Protein AF-A0A7J6NBI5-F1 (afdb_monomer)

pLDDT: mean 74.57, std 14.39, range [41.84, 89.75]

Structure (mmCIF, N/CA/C/O backbone):
data_AF-A0A7J6NBI5-F1
#
_entry.id   AF-A0A7J6NBI5-F1
#
loop_
_atom_site.group_PDB
_atom_site.id
_atom_site.type_symbol
_atom_site.label_atom_id
_atom_site.label_alt_id
_atom_site.label_comp_id
_atom_site.label_asym_id
_atom_site.label_entity_id
_atom_site.label_seq_id
_atom_site.pdbx_PDB_ins_code
_atom_site.Cartn_x
_atom_site.Cartn_y
_atom_site.Cartn_z
_atom_site.occupancy
_atom_site.B_iso_or_equiv
_atom_site.auth_seq_id
_atom_site.auth_comp_id
_atom_site.auth_asym_id
_atom_site.auth_atom_id
_atom_site.pdbx_PDB_model_num
ATOM 1 N N . MET A 1 1 ? 1.461 21.660 -12.757 1.00 53.22 1 MET A N 1
ATOM 2 C CA . MET A 1 1 ? 2.116 20.440 -12.233 1.00 53.22 1 MET A CA 1
ATOM 3 C C . MET A 1 1 ? 1.532 19.150 -12.819 1.00 53.22 1 MET A C 1
ATOM 5 O O . MET A 1 1 ? 2.312 18.306 -13.229 1.00 53.22 1 MET A O 1
ATOM 9 N N . HIS A 1 2 ? 0.203 18.969 -12.918 1.00 54.62 2 HIS A N 1
ATOM 10 C CA . HIS A 1 2 ? -0.368 17.780 -13.585 1.00 54.62 2 HIS A CA 1
ATOM 11 C C . HIS A 1 2 ? -0.175 17.759 -15.112 1.00 54.62 2 HIS A C 1
ATOM 13 O O . HIS A 1 2 ? 0.016 16.683 -15.674 1.00 54.62 2 HIS A O 1
ATOM 19 N N . ASP A 1 3 ? -0.177 18.923 -15.763 1.00 59.31 3 ASP A N 1
ATOM 20 C CA . ASP A 1 3 ? -0.038 19.011 -17.223 1.00 59.31 3 ASP A CA 1
ATOM 21 C C . ASP A 1 3 ? 1.398 18.726 -17.699 1.00 59.31 3 ASP A C 1
ATOM 23 O O . ASP A 1 3 ? 1.584 17.939 -18.619 1.00 59.31 3 ASP A O 1
ATOM 27 N N . GLU A 1 4 ? 2.423 19.211 -16.988 1.00 64.62 4 GLU A N 1
ATOM 28 C CA . GLU A 1 4 ? 3.836 18.937 -17.319 1.00 64.62 4 GLU A CA 1
ATOM 29 C C . GLU A 1 4 ? 4.213 17.453 -17.228 1.00 64.62 4 GLU A C 1
ATOM 31 O O . GLU A 1 4 ? 5.007 16.964 -18.027 1.00 64.62 4 GLU A O 1
ATOM 36 N N . ALA A 1 5 ? 3.664 16.711 -16.260 1.00 65.12 5 ALA A N 1
ATOM 37 C CA . ALA A 1 5 ? 3.930 15.278 -16.142 1.00 65.12 5 ALA A CA 1
ATOM 38 C C . ALA A 1 5 ? 3.315 14.500 -17.318 1.00 65.12 5 ALA A C 1
ATOM 40 O O . ALA A 1 5 ? 3.961 13.616 -17.881 1.00 65.12 5 ALA A O 1
ATOM 41 N N . ARG A 1 6 ? 2.096 14.875 -17.731 1.00 58.56 6 ARG A N 1
ATOM 42 C CA . ARG A 1 6 ? 1.406 14.263 -18.873 1.00 58.56 6 ARG A CA 1
ATOM 43 C C . ARG A 1 6 ? 2.116 14.568 -20.192 1.00 58.56 6 ARG A C 1
ATOM 45 O O . ARG A 1 6 ? 2.285 13.660 -20.999 1.00 58.56 6 ARG A O 1
ATOM 52 N N . ASP A 1 7 ? 2.580 15.801 -20.378 1.00 75.50 7 ASP A N 1
ATOM 53 C CA . ASP A 1 7 ? 3.293 16.227 -21.591 1.00 75.50 7 ASP A CA 1
ATOM 54 C C . ASP A 1 7 ? 4.675 15.560 -21.723 1.00 75.50 7 ASP A C 1
ATOM 56 O O . ASP A 1 7 ? 5.193 15.400 -22.827 1.00 75.50 7 ASP A O 1
ATOM 60 N N . ARG A 1 8 ? 5.245 15.083 -20.608 1.00 77.25 8 ARG A N 1
ATOM 61 C CA . ARG A 1 8 ? 6.463 14.253 -20.575 1.00 77.25 8 ARG A CA 1
ATOM 62 C C . ARG A 1 8 ? 6.189 12.749 -20.711 1.00 77.25 8 ARG A C 1
ATOM 64 O O . ARG A 1 8 ? 7.118 11.958 -20.575 1.00 77.25 8 ARG A O 1
ATOM 71 N N . GLY A 1 9 ? 4.937 12.345 -20.943 1.00 64.62 9 GLY A N 1
ATOM 72 C CA . GLY A 1 9 ? 4.535 10.937 -21.038 1.00 64.62 9 GLY A CA 1
ATOM 73 C C . GLY A 1 9 ? 4.591 10.176 -19.709 1.00 64.62 9 GLY A C 1
ATOM 74 O O . GLY A 1 9 ? 4.518 8.949 -19.705 1.00 64.62 9 GLY A O 1
ATOM 75 N N . LEU A 1 10 ? 4.722 10.876 -18.577 1.00 68.75 10 LEU A N 1
ATOM 76 C CA . LEU A 1 10 ? 4.78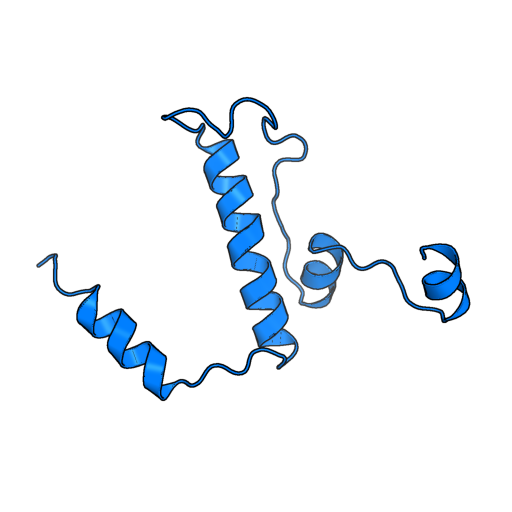8 10.251 -17.260 1.00 68.75 10 LEU A CA 1
ATOM 77 C C . LEU A 1 10 ? 3.377 9.874 -16.808 1.00 68.75 10 LEU A C 1
ATOM 79 O O . LEU A 1 10 ? 2.479 10.714 -16.701 1.00 68.75 10 LEU A O 1
ATOM 83 N N . GLN A 1 11 ? 3.177 8.588 -16.538 1.00 60.03 11 GLN A N 1
ATOM 84 C CA . GLN A 1 11 ? 1.888 8.066 -16.113 1.00 60.03 11 GLN A CA 1
ATOM 85 C C . GLN A 1 11 ? 1.671 8.334 -14.619 1.00 60.03 11 GLN A C 1
ATOM 87 O O . GLN A 1 11 ? 2.580 8.216 -13.797 1.00 60.03 11 GLN A O 1
ATOM 92 N N . ARG A 1 12 ? 0.441 8.695 -14.242 1.00 63.06 12 ARG A N 1
ATOM 93 C CA . ARG A 1 12 ? 0.076 8.887 -12.835 1.00 63.06 12 ARG A CA 1
ATOM 94 C C . ARG A 1 12 ? 0.030 7.527 -12.135 1.00 63.06 12 ARG A C 1
ATOM 96 O O . ARG A 1 12 ? -0.997 6.854 -12.168 1.00 63.06 12 ARG A O 1
ATOM 103 N N . TYR A 1 13 ? 1.115 7.156 -11.467 1.00 72.44 13 TYR A N 1
ATOM 104 C CA . TYR A 1 13 ? 1.173 5.940 -10.663 1.00 72.44 13 TYR A CA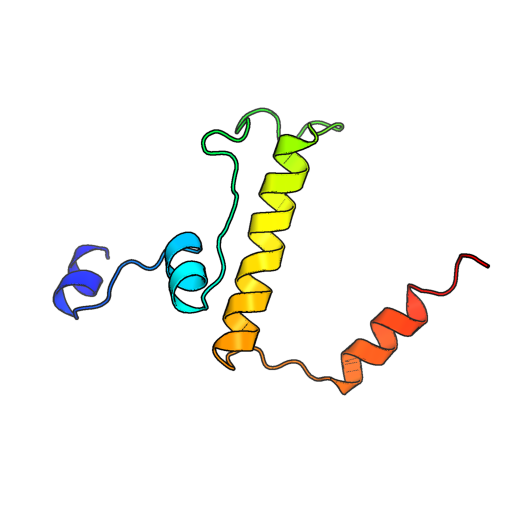 1
ATOM 105 C C . TYR A 1 13 ? 0.614 6.178 -9.260 1.00 72.44 13 TYR A C 1
ATOM 107 O O . TYR A 1 13 ? 1.175 6.912 -8.451 1.00 72.44 13 TYR A O 1
ATOM 115 N N . GLY A 1 14 ? -0.525 5.554 -8.966 1.00 85.75 14 GLY A N 1
ATOM 116 C CA . GLY A 1 14 ? -0.973 5.352 -7.589 1.00 85.75 14 GLY A CA 1
ATOM 117 C C . GLY A 1 14 ? -0.427 4.034 -7.048 1.00 85.75 14 GLY A C 1
ATOM 118 O O . GLY A 1 14 ? -0.158 3.121 -7.822 1.00 85.75 14 GLY A O 1
ATOM 119 N N . LEU A 1 15 ? -0.348 3.894 -5.723 1.00 85.94 15 LEU A N 1
ATOM 120 C CA . LEU A 1 15 ? 0.140 2.673 -5.063 1.00 85.94 15 LEU A CA 1
ATOM 121 C C . LEU A 1 15 ? -0.553 1.391 -5.568 1.00 85.94 15 LEU A C 1
ATOM 123 O O . LEU A 1 15 ? 0.083 0.357 -5.702 1.00 85.94 15 LEU A O 1
ATOM 127 N N . LYS A 1 16 ? -1.847 1.466 -5.910 1.00 85.62 16 LYS A N 1
ATOM 128 C CA . LYS A 1 16 ? -2.574 0.341 -6.521 1.00 85.62 16 LYS A CA 1
ATOM 129 C C . LYS A 1 16 ? -1.957 -0.102 -7.852 1.00 85.62 16 LYS A C 1
ATOM 131 O O . LYS A 1 16 ? -1.751 -1.292 -8.027 1.00 85.62 16 LYS A O 1
ATOM 136 N N . GLY A 1 17 ? -1.657 0.845 -8.742 1.00 86.12 17 GLY A N 1
ATOM 137 C CA . GLY A 1 17 ? -1.056 0.551 -10.045 1.00 86.12 17 GLY A CA 1
ATOM 138 C C . GLY A 1 17 ? 0.373 0.029 -9.908 1.00 86.12 17 GLY A C 1
ATOM 139 O O . GLY A 1 17 ? 0.715 -0.959 -10.535 1.00 86.12 17 GLY A O 1
ATOM 140 N N . MET A 1 18 ? 1.171 0.610 -9.002 1.00 89.00 18 MET A N 1
ATOM 141 C CA . MET A 1 18 ? 2.534 0.115 -8.746 1.00 89.00 18 MET A CA 1
ATOM 142 C C . MET A 1 18 ? 2.531 -1.345 -8.273 1.00 89.00 18 MET A C 1
ATOM 144 O O . MET A 1 18 ? 3.356 -2.147 -8.694 1.00 89.00 18 MET A O 1
ATOM 148 N N . CYS A 1 19 ? 1.589 -1.711 -7.402 1.00 88.56 19 CYS A N 1
ATOM 149 C CA . CYS A 1 19 ? 1.478 -3.089 -6.939 1.00 88.56 19 CYS A CA 1
ATOM 150 C C . CYS A 1 19 ? 0.957 -4.045 -8.010 1.00 88.56 19 CYS A C 1
ATOM 152 O O . CYS A 1 19 ? 1.423 -5.179 -8.045 1.00 88.56 19 CYS A O 1
ATOM 154 N N . GLU A 1 20 ? 0.038 -3.608 -8.875 1.00 87.62 20 GLU A N 1
ATOM 155 C CA . GLU A 1 20 ? -0.430 -4.416 -10.010 1.00 87.62 20 GLU A CA 1
ATOM 156 C C . GLU A 1 20 ? 0.729 -4.761 -10.959 1.00 87.62 20 GLU A C 1
ATOM 158 O O . GLU A 1 20 ? 0.855 -5.921 -11.349 1.00 87.62 20 GLU A O 1
ATOM 163 N N . ASP A 1 21 ? 1.633 -3.813 -11.221 1.00 87.88 21 ASP A N 1
ATOM 164 C CA . ASP A 1 21 ? 2.852 -4.042 -12.012 1.00 87.88 21 ASP A CA 1
ATOM 165 C C . ASP A 1 21 ? 3.818 -5.036 -11.358 1.00 87.88 21 ASP A C 1
ATOM 167 O O . ASP A 1 21 ? 4.489 -5.804 -12.043 1.00 87.88 21 ASP A O 1
ATOM 171 N N . CYS A 1 22 ? 3.860 -5.062 -10.026 1.00 87.19 22 CYS A N 1
ATOM 172 C CA . CYS A 1 22 ? 4.637 -6.039 -9.261 1.00 87.19 22 CYS A CA 1
ATOM 173 C C . CYS A 1 22 ? 3.919 -7.401 -9.121 1.00 87.19 22 CYS A C 1
ATOM 175 O O . CYS A 1 22 ? 4.400 -8.280 -8.409 1.00 87.19 22 CYS A O 1
ATOM 177 N N . GLY A 1 23 ? 2.741 -7.583 -9.734 1.00 87.88 23 GLY A N 1
ATOM 178 C CA . GLY A 1 23 ? 1.938 -8.807 -9.625 1.00 87.88 23 GLY A CA 1
ATOM 179 C C . GLY A 1 23 ? 1.175 -8.966 -8.302 1.00 87.88 23 GLY A C 1
ATOM 180 O O . GLY A 1 23 ? 0.631 -10.038 -8.026 1.00 87.88 23 GLY A O 1
ATOM 181 N N . TYR A 1 24 ? 1.096 -7.919 -7.477 1.00 84.25 24 TYR A N 1
ATOM 182 C CA . TYR A 1 24 ? 0.398 -7.942 -6.193 1.00 84.25 24 TYR A CA 1
ATOM 183 C C . TYR A 1 24 ? -1.041 -7.428 -6.303 1.00 84.25 24 TYR A C 1
ATOM 185 O O . TYR A 1 24 ? -1.308 -6.295 -6.707 1.00 84.25 24 TYR A O 1
ATOM 193 N N . ALA A 1 25 ? -1.994 -8.225 -5.815 1.00 82.88 25 ALA A N 1
ATOM 194 C CA . ALA A 1 25 ? -3.377 -7.793 -5.652 1.00 82.88 25 ALA A CA 1
ATOM 195 C C . ALA A 1 25 ? -3.572 -7.070 -4.306 1.00 82.88 25 ALA A C 1
ATOM 197 O O . ALA A 1 25 ? -3.712 -7.699 -3.254 1.00 82.88 25 ALA A O 1
ATOM 198 N N . ILE A 1 26 ? -3.635 -5.735 -4.326 1.00 79.38 26 ILE A N 1
ATOM 199 C CA . ILE A 1 26 ? -4.001 -4.960 -3.133 1.00 79.38 26 ILE A CA 1
ATOM 200 C C . ILE A 1 26 ? -5.504 -5.089 -2.869 1.00 79.38 26 ILE A C 1
ATOM 202 O O . ILE A 1 26 ? -6.331 -4.524 -3.590 1.00 79.38 26 ILE A O 1
ATOM 206 N N . TYR A 1 27 ? -5.860 -5.701 -1.739 1.00 73.75 27 TYR A N 1
ATOM 207 C CA . TYR A 1 27 ? -7.197 -5.562 -1.170 1.00 73.75 27 TYR A CA 1
ATOM 208 C C . TYR A 1 27 ? -7.247 -4.402 -0.168 1.00 73.75 27 TYR A C 1
ATOM 210 O O . TYR A 1 27 ? -7.014 -4.571 1.030 1.00 73.75 27 TYR A O 1
ATOM 218 N N . LYS A 1 28 ? -7.589 -3.208 -0.657 1.00 71.62 28 LYS A N 1
ATOM 219 C CA . LYS A 1 28 ? -7.982 -2.079 0.197 1.00 71.62 28 LYS A CA 1
ATOM 220 C C . LYS A 1 28 ? -9.507 -1.999 0.252 1.00 71.62 28 LYS A C 1
ATOM 222 O O . LYS A 1 28 ? -10.150 -2.092 -0.797 1.00 71.62 28 LYS A O 1
ATOM 227 N N . PRO A 1 29 ? -10.113 -1.809 1.440 1.00 68.56 29 PRO A N 1
ATOM 228 C CA . PRO A 1 29 ? -11.525 -1.455 1.520 1.00 68.56 29 PRO A CA 1
ATOM 229 C C . PRO A 1 29 ? -11.783 -0.253 0.601 1.00 68.56 29 PRO A C 1
ATOM 231 O O . PRO A 1 29 ? -11.071 0.736 0.710 1.00 68.56 29 PRO A O 1
ATOM 234 N N . LYS A 1 30 ? -12.768 -0.322 -0.307 1.00 65.12 30 LYS A N 1
ATOM 235 C CA . LYS A 1 30 ? -13.061 0.793 -1.237 1.00 65.12 30 LYS A CA 1
ATOM 236 C C . LYS A 1 30 ? -13.484 2.075 -0.508 1.00 65.12 30 LYS A C 1
ATOM 238 O O . LYS A 1 30 ? -13.214 3.162 -0.989 1.00 65.12 30 LYS A O 1
ATOM 243 N N . ASN A 1 31 ? -14.103 1.917 0.661 1.00 65.00 31 ASN A N 1
ATOM 244 C CA . ASN A 1 31 ? -14.498 2.990 1.565 1.00 65.00 31 ASN A CA 1
ATOM 245 C C . ASN A 1 31 ? -13.989 2.647 2.971 1.00 65.00 31 ASN A C 1
ATOM 247 O O . ASN A 1 31 ? -14.769 2.156 3.797 1.00 65.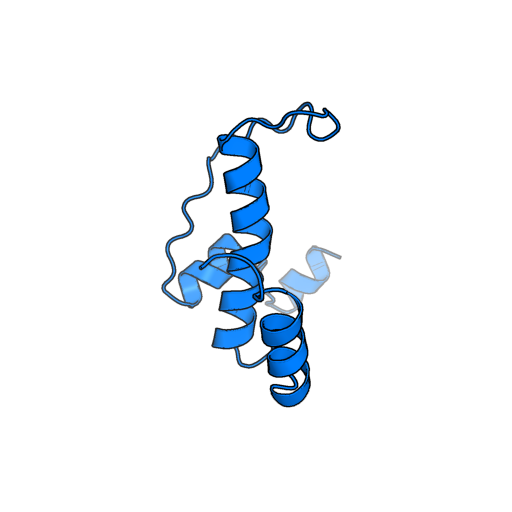00 31 ASN A O 1
ATOM 251 N N . PRO A 1 32 ? -12.690 2.818 3.276 1.00 65.50 32 PRO A N 1
ATOM 252 C CA . PRO A 1 32 ? -12.300 2.834 4.674 1.00 65.50 32 PRO A CA 1
ATOM 253 C C . PRO A 1 32 ? -13.080 3.983 5.324 1.00 65.50 32 PRO A C 1
ATOM 255 O O . PRO A 1 32 ? -13.346 5.013 4.707 1.00 65.50 32 PRO A O 1
ATOM 258 N N . ASN A 1 33 ? -13.523 3.798 6.559 1.00 67.94 33 ASN A N 1
ATOM 259 C CA . ASN A 1 33 ? -14.132 4.895 7.293 1.00 67.94 33 ASN A CA 1
ATOM 260 C C . ASN A 1 33 ? -13.076 6.003 7.449 1.00 67.94 33 ASN A C 1
ATOM 262 O O . ASN A 1 33 ? -12.196 5.881 8.300 1.00 67.94 33 ASN A O 1
ATOM 266 N N . PHE A 1 34 ? -13.133 7.036 6.602 1.00 75.00 34 PHE A N 1
ATOM 267 C CA . PHE A 1 34 ? -12.151 8.124 6.573 1.00 75.00 34 PHE A CA 1
ATOM 268 C C . PHE A 1 34 ? -12.337 9.134 7.712 1.00 75.00 34 PHE A C 1
ATOM 270 O O . PHE A 1 34 ? -11.582 10.093 7.834 1.00 75.00 34 PHE A O 1
ATOM 277 N N . PHE A 1 35 ? -13.327 8.912 8.570 1.00 78.75 35 PHE A N 1
ATOM 278 C CA . PHE A 1 35 ? -13.611 9.757 9.714 1.00 78.75 35 PHE A CA 1
ATOM 279 C C . PHE A 1 35 ? -12.988 9.178 10.984 1.00 78.75 35 PHE A C 1
ATOM 281 O O . PHE A 1 35 ? -12.854 7.963 11.140 1.00 78.75 35 PHE A O 1
ATOM 288 N N . TYR A 1 36 ? -12.689 10.061 11.938 1.00 84.88 36 TYR A N 1
ATOM 289 C CA . TYR A 1 36 ? -12.318 9.691 13.307 1.00 84.88 36 TYR A CA 1
ATOM 290 C C . TYR A 1 36 ? -10.994 8.924 13.470 1.00 84.88 36 TYR A C 1
ATOM 292 O O . TYR A 1 36 ? -10.863 8.122 14.391 1.00 84.88 36 TYR A O 1
ATOM 300 N N . TRP A 1 37 ? -10.000 9.190 12.621 1.00 89.06 37 TRP A N 1
ATOM 301 C CA . TRP A 1 37 ? -8.649 8.624 12.756 1.00 89.06 37 TRP A CA 1
ATOM 302 C C . TRP A 1 37 ? -7.877 9.119 13.985 1.00 89.06 37 TRP A C 1
ATOM 304 O O . TRP A 1 37 ? -6.946 8.458 14.420 1.00 89.06 37 TRP A O 1
ATOM 314 N N . SER A 1 38 ? -8.282 10.249 14.570 1.00 88.38 38 SER A N 1
ATOM 315 C CA . SER A 1 38 ? -7.684 10.822 15.782 1.00 88.38 38 SER A CA 1
ATOM 316 C C . SER A 1 38 ? -8.284 10.290 17.090 1.00 88.38 38 SER A C 1
ATOM 318 O O . SER A 1 38 ? -8.002 10.828 18.158 1.00 88.38 38 SER A O 1
ATOM 320 N N . ARG A 1 39 ? -9.155 9.272 17.041 1.00 82.12 39 ARG A N 1
ATOM 321 C CA . ARG A 1 39 ? -9.727 8.668 18.254 1.00 82.12 39 ARG A CA 1
ATOM 322 C C . ARG A 1 39 ? -8.770 7.643 18.860 1.00 82.12 39 ARG A C 1
ATOM 324 O O . ARG A 1 39 ? -8.079 6.939 18.136 1.00 82.12 39 ARG A O 1
ATOM 331 N N . ASN A 1 40 ? -8.865 7.458 20.178 1.00 85.44 40 ASN A N 1
ATOM 332 C CA . ASN A 1 40 ? -8.097 6.450 20.927 1.00 85.44 40 ASN A CA 1
ATOM 333 C C . ASN A 1 40 ? -8.353 5.001 20.469 1.00 85.44 40 ASN A C 1
ATOM 335 O O . ASN A 1 40 ? -7.571 4.112 20.783 1.00 85.44 40 ASN A O 1
ATOM 339 N N . PHE A 1 41 ? -9.446 4.752 19.741 1.00 88.00 41 PHE A N 1
ATOM 340 C CA . PHE A 1 41 ? -9.808 3.428 19.244 1.00 88.00 41 PHE A CA 1
ATOM 341 C C . PHE A 1 41 ? -10.146 3.488 17.757 1.00 88.00 41 PHE A C 1
ATOM 343 O O . PHE A 1 41 ? -11.018 4.252 17.334 1.00 88.00 41 PHE A O 1
ATOM 350 N N . LEU A 1 42 ? -9.486 2.632 16.978 1.00 88.44 42 LEU A N 1
ATOM 351 C CA . LEU A 1 42 ? -9.699 2.486 15.542 1.00 88.44 42 LEU A CA 1
ATOM 352 C C . LEU A 1 42 ? -10.485 1.213 15.239 1.00 88.44 42 LEU A C 1
ATOM 354 O O . LEU A 1 42 ? -10.313 0.173 15.878 1.00 88.44 42 LEU A O 1
ATOM 358 N N . LYS A 1 43 ? -11.328 1.261 14.205 1.00 87.38 43 LYS A N 1
ATOM 359 C CA . LYS A 1 43 ? -11.965 0.046 13.683 1.00 87.38 43 LYS A CA 1
ATOM 360 C C . LYS A 1 43 ? -10.914 -0.844 13.019 1.00 87.38 43 LYS A C 1
ATOM 362 O O . LYS A 1 43 ? -9.994 -0.356 12.366 1.00 87.38 43 LYS A O 1
ATOM 367 N N . LYS A 1 44 ? -11.133 -2.162 13.037 1.00 86.50 44 LYS A N 1
ATOM 368 C CA . LYS A 1 44 ? -10.276 -3.138 12.332 1.00 86.50 44 LYS A CA 1
ATOM 369 C C . LYS A 1 44 ? -10.069 -2.798 10.848 1.00 86.50 44 LYS A C 1
ATOM 371 O O . LYS A 1 44 ? -8.998 -3.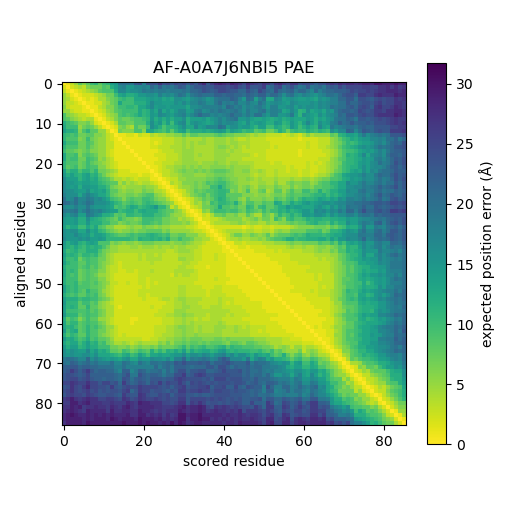039 10.306 1.00 86.50 44 LYS A O 1
ATOM 376 N N . SER A 1 45 ? -11.071 -2.218 10.185 1.00 85.81 45 SER A N 1
ATOM 377 C CA . SER A 1 45 ? -10.968 -1.762 8.792 1.00 85.81 45 SER A CA 1
ATOM 378 C C . SER A 1 45 ? -10.030 -0.565 8.607 1.00 85.81 45 SER A C 1
ATOM 380 O O . SER A 1 45 ? -9.356 -0.497 7.587 1.00 85.81 45 SER A O 1
ATOM 382 N N . GLN A 1 46 ? -9.979 0.357 9.574 1.00 87.50 46 GLN A N 1
ATOM 383 C CA . GLN A 1 46 ? -9.060 1.501 9.569 1.00 87.50 46 GLN A CA 1
ATOM 384 C C . GLN A 1 46 ? -7.623 1.022 9.788 1.00 87.50 46 GLN A C 1
ATOM 386 O O . GLN A 1 46 ? -6.742 1.366 9.012 1.00 87.50 46 GLN A O 1
ATOM 391 N N . ILE A 1 47 ? -7.412 0.125 10.755 1.00 87.81 47 ILE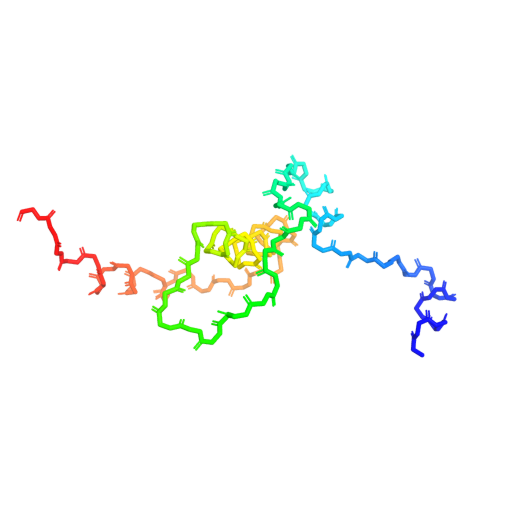 A N 1
ATOM 392 C CA . ILE A 1 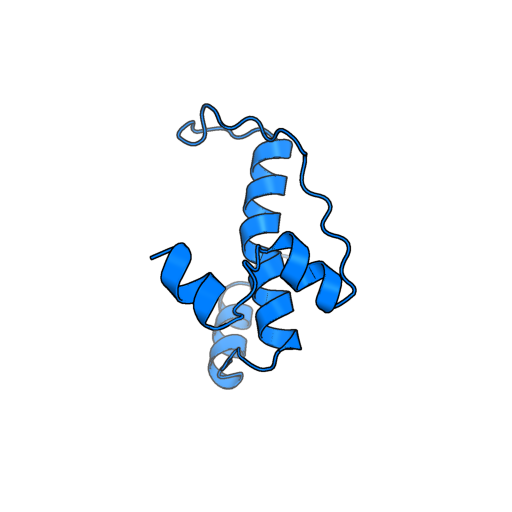47 ? -6.097 -0.487 11.003 1.00 87.81 47 ILE A CA 1
ATOM 393 C C . ILE A 1 47 ? -5.599 -1.226 9.755 1.00 87.81 47 ILE A C 1
ATOM 395 O O . ILE A 1 47 ? -4.482 -0.996 9.310 1.00 87.81 47 ILE A O 1
ATOM 399 N N . ARG A 1 48 ? -6.442 -2.069 9.139 1.00 86.56 48 ARG A N 1
ATOM 400 C CA . ARG A 1 48 ? -6.092 -2.782 7.897 1.00 86.56 48 ARG A CA 1
ATOM 401 C C . ARG A 1 48 ? -5.754 -1.833 6.752 1.00 86.56 48 ARG A C 1
ATOM 403 O O . ARG A 1 48 ? -4.832 -2.113 5.998 1.00 86.56 48 ARG A O 1
ATOM 410 N N . TYR A 1 49 ? -6.506 -0.744 6.615 1.00 87.88 49 TYR A N 1
ATOM 411 C CA . TYR A 1 49 ? -6.246 0.256 5.588 1.00 87.88 49 TYR A CA 1
ATOM 412 C C . TYR A 1 49 ? -4.884 0.933 5.806 1.00 87.88 49 TYR A C 1
ATOM 414 O O . TYR A 1 49 ? -4.067 0.937 4.892 1.00 87.88 49 TYR A O 1
ATOM 422 N N . ALA A 1 50 ? -4.607 1.416 7.022 1.00 88.75 50 ALA A N 1
ATOM 423 C CA . ALA A 1 50 ? -3.338 2.064 7.355 1.00 88.75 50 ALA A CA 1
ATOM 424 C C . ALA A 1 50 ? -2.139 1.112 7.218 1.00 88.75 50 ALA A C 1
ATOM 426 O O . ALA A 1 50 ? -1.129 1.476 6.626 1.00 88.75 50 ALA A O 1
ATOM 427 N N . ALA A 1 51 ? -2.272 -0.131 7.691 1.00 88.88 51 ALA A N 1
ATOM 428 C CA . ALA A 1 51 ? -1.232 -1.146 7.542 1.00 88.88 51 ALA A CA 1
ATOM 429 C C . ALA A 1 51 ? -0.944 -1.458 6.065 1.00 88.88 51 ALA A C 1
ATOM 431 O O . ALA A 1 51 ? 0.213 -1.578 5.679 1.00 88.88 51 ALA A O 1
ATOM 432 N N . ALA A 1 52 ? -1.977 -1.540 5.218 1.00 87.81 52 ALA A N 1
ATOM 433 C CA . ALA A 1 52 ? -1.795 -1.736 3.781 1.00 87.81 52 ALA A CA 1
ATOM 434 C C . ALA A 1 52 ? -1.119 -0.526 3.109 1.00 87.81 52 ALA A C 1
ATOM 436 O O . ALA A 1 52 ? -0.289 -0.712 2.221 1.00 87.81 52 ALA A O 1
ATOM 437 N N . ASP A 1 53 ? -1.451 0.702 3.517 1.00 88.88 53 ASP A N 1
ATOM 438 C CA . ASP A 1 53 ? -0.789 1.917 3.018 1.00 88.88 53 ASP A CA 1
ATOM 439 C C . ASP A 1 53 ? 0.696 1.991 3.415 1.00 88.88 53 AS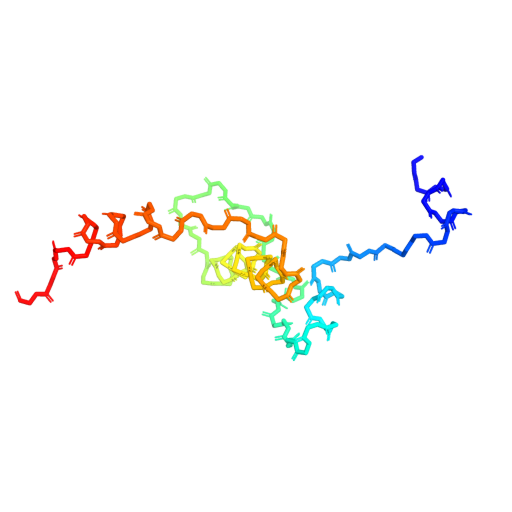P A C 1
ATOM 441 O O . ASP A 1 53 ? 1.460 2.612 2.687 1.00 88.88 53 ASP A O 1
ATOM 445 N N . ALA A 1 54 ? 1.117 1.325 4.497 1.00 89.75 54 ALA A N 1
ATOM 446 C CA . ALA A 1 54 ? 2.520 1.254 4.917 1.00 89.75 54 ALA A CA 1
ATOM 447 C C . ALA A 1 54 ? 3.286 0.057 4.318 1.00 89.75 54 ALA A C 1
ATOM 449 O O . ALA A 1 54 ? 4.431 0.198 3.901 1.00 89.75 54 ALA A O 1
ATOM 450 N N . TRP A 1 55 ? 2.658 -1.120 4.249 1.00 88.44 55 TRP A N 1
ATOM 451 C CA . TRP A 1 55 ? 3.321 -2.363 3.838 1.00 88.44 55 TRP A CA 1
ATOM 452 C C . TRP A 1 55 ? 3.578 -2.448 2.329 1.00 88.44 55 TRP A C 1
ATOM 454 O O . TRP A 1 55 ? 4.656 -2.839 1.892 1.00 88.44 55 TRP A O 1
ATOM 464 N N . PHE A 1 56 ? 2.594 -2.082 1.505 1.00 89.31 56 PHE A N 1
ATOM 465 C CA . PHE A 1 56 ? 2.714 -2.246 0.055 1.00 89.31 56 PHE A CA 1
ATOM 466 C C . PHE A 1 56 ? 3.779 -1.352 -0.605 1.00 89.31 56 PHE A C 1
ATOM 468 O O . PHE A 1 56 ? 4.453 -1.855 -1.502 1.00 89.31 56 PHE A O 1
ATOM 475 N N . PRO A 1 57 ? 3.995 -0.085 -0.193 1.00 89.62 57 PRO A N 1
ATOM 476 C CA . PRO A 1 57 ? 5.116 0.705 -0.701 1.00 89.62 57 PRO A CA 1
ATOM 477 C C . PRO A 1 57 ? 6.471 0.054 -0.444 1.00 89.62 57 PRO A C 1
ATOM 479 O O . PRO A 1 57 ? 7.316 0.083 -1.327 1.00 89.62 57 PRO A O 1
ATOM 482 N N . LEU A 1 58 ? 6.658 -0.566 0.725 1.00 87.94 58 LEU A N 1
ATOM 483 C CA . LEU A 1 58 ? 7.898 -1.265 1.056 1.00 87.94 58 LEU A CA 1
ATOM 484 C C . LEU A 1 58 ? 8.139 -2.446 0.104 1.00 87.94 58 LEU A C 1
ATOM 486 O O . LEU A 1 58 ? 9.239 -2.605 -0.414 1.00 87.94 58 LEU A O 1
ATOM 490 N N . LEU A 1 59 ? 7.093 -3.231 -0.183 1.00 85.88 59 LEU A N 1
ATOM 491 C CA . LEU A 1 59 ? 7.175 -4.328 -1.153 1.00 85.88 59 LEU A CA 1
ATOM 492 C C . LEU A 1 59 ? 7.500 -3.842 -2.568 1.00 85.88 59 LEU A C 1
ATOM 494 O O . LEU A 1 59 ? 8.325 -4.450 -3.242 1.00 85.88 59 LEU A O 1
ATOM 498 N N . VAL A 1 60 ? 6.847 -2.767 -3.022 1.00 89.75 60 VAL A N 1
ATOM 499 C CA . VAL A 1 60 ? 7.118 -2.161 -4.337 1.00 89.75 60 VAL A CA 1
ATOM 500 C C . VAL A 1 60 ? 8.556 -1.661 -4.397 1.00 89.75 60 VAL A C 1
ATOM 502 O O . VAL A 1 60 ? 9.248 -1.920 -5.374 1.00 89.75 60 VAL A O 1
ATOM 505 N N . ALA A 1 61 ? 9.016 -0.986 -3.344 1.00 88.31 61 ALA A N 1
ATOM 506 C CA . ALA A 1 61 ? 10.364 -0.450 -3.280 1.00 88.31 61 ALA A CA 1
ATOM 507 C C . ALA A 1 61 ? 11.430 -1.554 -3.330 1.00 88.31 61 ALA A C 1
ATOM 509 O O . ALA A 1 61 ? 12.402 -1.424 -4.068 1.00 88.31 61 ALA A O 1
ATOM 510 N N . GLY A 1 62 ? 11.215 -2.665 -2.618 1.00 85.69 62 GLY A N 1
ATOM 511 C CA . GLY A 1 62 ? 12.086 -3.838 -2.713 1.00 85.69 62 GLY A CA 1
ATOM 512 C C . GLY A 1 62 ? 12.033 -4.517 -4.086 1.00 85.69 62 GLY A C 1
ATOM 513 O O . GLY A 1 62 ? 13.065 -4.915 -4.610 1.00 85.69 62 GLY A O 1
ATOM 514 N N . TYR A 1 63 ? 10.854 -4.619 -4.711 1.00 86.75 63 TYR A N 1
ATOM 515 C CA . TYR A 1 63 ? 10.716 -5.222 -6.045 1.00 86.75 63 TYR A CA 1
ATOM 516 C C . TYR A 1 63 ? 11.383 -4.386 -7.149 1.00 86.75 63 TYR A C 1
ATOM 518 O O . TYR A 1 63 ? 11.912 -4.936 -8.110 1.00 86.75 63 TYR A O 1
ATOM 526 N N . TRP A 1 64 ? 11.354 -3.060 -7.018 1.00 87.69 64 TRP A N 1
ATOM 527 C CA . TRP A 1 64 ? 12.003 -2.131 -7.947 1.00 87.69 64 TRP A CA 1
ATOM 528 C C . TRP A 1 64 ? 13.468 -1.851 -7.624 1.00 87.69 64 TRP A C 1
ATOM 530 O O . TRP A 1 64 ? 14.073 -1.051 -8.332 1.00 87.69 64 TRP A O 1
ATOM 540 N N . ASP A 1 65 ? 14.022 -2.491 -6.592 1.00 85.50 65 ASP A N 1
ATOM 541 C CA . ASP A 1 65 ? 15.410 -2.293 -6.164 1.00 85.50 65 ASP A CA 1
ATOM 542 C C . ASP A 1 65 ? 15.728 -0.812 -5.868 1.00 85.50 65 ASP A C 1
ATOM 544 O O . ASP A 1 65 ? 16.795 -0.294 -6.178 1.00 85.50 65 ASP A O 1
ATOM 548 N N . VAL A 1 66 ? 14.748 -0.090 -5.308 1.00 84.56 66 VAL A N 1
ATOM 549 C CA . VAL A 1 66 ? 14.877 1.328 -4.905 1.00 84.56 66 VAL A CA 1
ATOM 550 C C . VAL A 1 66 ? 14.981 1.491 -3.389 1.00 84.56 66 VAL A C 1
ATOM 552 O O . VAL A 1 66 ? 14.861 2.598 -2.862 1.00 84.56 66 VAL A O 1
ATOM 555 N N . LEU A 1 67 ? 15.122 0.376 -2.678 1.00 79.81 67 LEU A N 1
ATOM 556 C CA . LEU A 1 67 ? 15.216 0.325 -1.233 1.00 79.81 67 LEU A CA 1
ATOM 557 C C . LEU A 1 67 ? 16.671 0.031 -0.854 1.00 79.81 67 LEU A C 1
ATOM 559 O O . LEU A 1 67 ? 17.084 -1.124 -0.838 1.00 79.81 67 LEU A O 1
ATOM 563 N N . ASP A 1 68 ? 17.427 1.072 -0.518 1.00 73.38 68 ASP A N 1
ATOM 564 C CA . ASP A 1 68 ? 18.750 0.924 0.091 1.00 73.38 68 ASP A CA 1
ATOM 565 C C . ASP A 1 68 ? 18.564 0.514 1.560 1.00 73.38 68 ASP A C 1
ATOM 567 O O . ASP A 1 68 ? 18.529 1.352 2.463 1.00 73.38 68 ASP A O 1
ATOM 571 N N . LEU A 1 69 ? 18.339 -0.779 1.803 1.00 63.22 69 LEU A N 1
ATOM 572 C CA . LEU A 1 69 ? 18.384 -1.327 3.156 1.00 63.22 69 LEU A CA 1
ATOM 573 C C . LEU A 1 69 ? 19.827 -1.667 3.488 1.00 63.22 69 LEU A C 1
ATOM 575 O O . LEU A 1 69 ? 20.382 -2.616 2.935 1.00 63.22 69 LEU A O 1
ATOM 579 N N . ASP A 1 70 ? 20.407 -0.921 4.421 1.00 64.38 70 ASP A N 1
ATOM 580 C CA . ASP A 1 70 ? 21.631 -1.348 5.081 1.00 64.38 70 ASP A CA 1
ATOM 581 C C . ASP A 1 70 ? 21.281 -2.547 5.976 1.00 64.38 70 ASP A C 1
ATOM 583 O O . ASP A 1 70 ? 20.683 -2.414 7.049 1.00 64.38 70 ASP A O 1
ATOM 587 N N . VAL A 1 71 ? 21.514 -3.753 5.454 1.00 57.62 71 VAL A N 1
ATOM 588 C CA . VAL A 1 71 ? 21.086 -5.016 6.077 1.00 57.62 71 VAL A CA 1
ATOM 589 C C . VAL A 1 71 ? 21.754 -5.203 7.446 1.00 57.62 71 VAL A C 1
ATOM 591 O O . VAL A 1 71 ? 21.163 -5.823 8.332 1.00 57.62 71 VAL A O 1
ATOM 594 N N . ASP A 1 72 ? 22.913 -4.575 7.652 1.00 57.31 72 ASP A N 1
ATOM 595 C CA . ASP A 1 72 ? 23.682 -4.629 8.894 1.00 57.31 72 ASP A CA 1
ATOM 596 C C . ASP A 1 72 ? 23.017 -3.843 10.051 1.00 57.31 72 ASP A C 1
ATOM 598 O O . ASP A 1 72 ? 23.193 -4.201 11.214 1.00 57.31 72 ASP A O 1
ATOM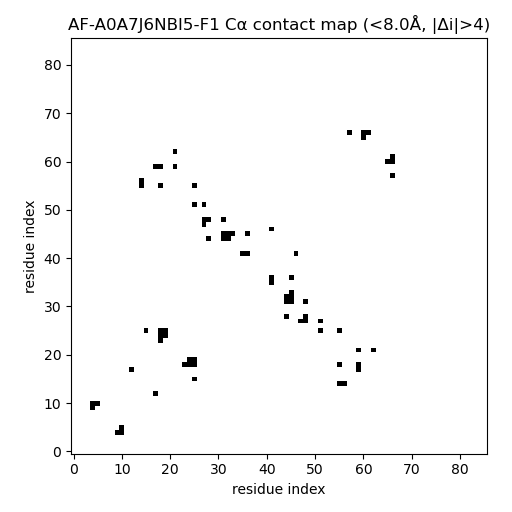 602 N N . GLU A 1 73 ? 22.178 -2.831 9.778 1.00 56.88 73 GLU A N 1
ATOM 603 C CA . GLU A 1 73 ? 21.443 -2.086 10.825 1.00 56.88 73 GLU A CA 1
ATOM 604 C C . GLU A 1 73 ? 20.115 -2.761 11.237 1.00 56.88 73 GLU A C 1
ATOM 606 O O . GLU A 1 73 ? 19.567 -2.497 12.314 1.00 56.88 73 GLU A O 1
ATOM 611 N N . MET A 1 74 ? 19.572 -3.651 10.398 1.00 53.31 74 MET A N 1
ATOM 612 C CA . MET A 1 74 ? 18.280 -4.308 10.649 1.00 53.31 74 MET A CA 1
ATOM 613 C C . MET A 1 74 ? 18.372 -5.480 11.634 1.00 53.31 74 MET A C 1
ATOM 615 O O . MET A 1 74 ? 17.421 -5.707 12.393 1.00 53.31 74 MET A O 1
ATOM 619 N N . GLU A 1 75 ? 19.495 -6.205 11.671 1.00 51.28 75 GLU A N 1
ATOM 620 C CA . GLU A 1 75 ? 19.699 -7.294 12.641 1.00 51.28 75 GLU A CA 1
ATOM 621 C C . GLU A 1 75 ? 19.703 -6.780 14.092 1.00 51.28 75 GLU A C 1
ATOM 623 O O . GLU A 1 75 ? 19.201 -7.454 15.002 1.00 51.28 75 GLU A O 1
ATOM 628 N N . ASP A 1 76 ? 20.167 -5.548 14.314 1.00 51.62 76 ASP A N 1
ATOM 629 C CA . ASP A 1 76 ? 20.212 -4.940 15.645 1.00 51.62 76 ASP A CA 1
ATOM 630 C C . ASP A 1 76 ? 18.807 -4.533 16.136 1.00 51.62 76 ASP A C 1
ATOM 632 O O . ASP A 1 76 ? 18.448 -4.739 17.298 1.00 51.62 76 ASP A O 1
ATOM 636 N N . TYR A 1 77 ? 17.939 -4.070 15.228 1.00 51.66 77 TYR A N 1
ATOM 637 C CA . TYR A 1 77 ? 16.547 -3.728 15.547 1.00 51.66 77 TYR A CA 1
ATOM 638 C C . TYR A 1 77 ? 15.683 -4.954 15.873 1.00 51.66 77 TYR A C 1
ATOM 640 O O . TYR A 1 77 ? 14.872 -4.914 16.802 1.00 51.66 77 TYR A O 1
ATOM 648 N N . VAL A 1 78 ? 15.829 -6.055 15.131 1.00 55.91 78 VAL A N 1
ATOM 649 C CA . VAL A 1 78 ? 15.028 -7.268 15.378 1.00 55.91 78 VAL A CA 1
ATOM 650 C C . VAL A 1 78 ? 15.496 -7.982 16.649 1.00 55.91 78 VAL A C 1
ATOM 652 O O . VAL A 1 78 ? 14.662 -8.463 17.419 1.00 55.91 78 VAL A O 1
ATOM 655 N N . SER A 1 79 ? 16.803 -7.989 16.924 1.00 54.34 79 SER A N 1
ATOM 656 C C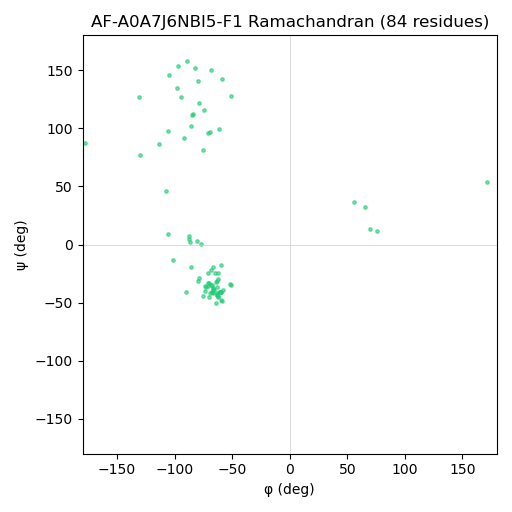A . SER A 1 79 ? 17.357 -8.591 18.142 1.00 54.34 79 SER A CA 1
ATOM 657 C C . SER A 1 79 ? 17.047 -7.791 19.414 1.00 54.34 79 SER A C 1
ATOM 659 O O . SER A 1 79 ? 16.805 -8.404 20.452 1.00 54.34 79 SER A O 1
ATOM 661 N N . HIS A 1 80 ? 16.958 -6.456 19.353 1.00 52.44 80 HIS A N 1
ATOM 662 C CA . HIS A 1 80 ? 16.621 -5.629 20.523 1.00 52.44 80 HIS A CA 1
ATOM 663 C C . HIS A 1 80 ? 15.122 -5.598 20.863 1.00 52.44 80 HIS A C 1
ATOM 665 O O . HIS A 1 80 ? 14.766 -5.433 22.032 1.00 52.44 80 HIS A O 1
ATOM 671 N N . PHE A 1 81 ? 14.229 -5.763 19.880 1.00 53.19 81 PHE A N 1
ATOM 672 C CA . PHE A 1 81 ? 12.776 -5.705 20.104 1.00 53.19 81 PHE A CA 1
ATOM 673 C C . PHE A 1 81 ? 12.087 -7.080 20.181 1.00 53.19 81 PHE A C 1
ATOM 675 O O . PHE A 1 81 ? 10.950 -7.152 20.653 1.00 53.19 81 PHE A O 1
ATOM 682 N N . TRP A 1 82 ? 12.755 -8.174 19.787 1.00 48.28 82 TRP A N 1
ATOM 683 C CA . TRP A 1 82 ? 12.240 -9.550 19.889 1.00 48.28 82 TRP A CA 1
ATOM 684 C C . TRP A 1 82 ? 12.930 -10.370 20.996 1.00 48.28 82 TRP A C 1
ATOM 686 O O . TRP A 1 82 ? 13.280 -11.533 20.812 1.00 48.28 82 TRP A O 1
ATOM 696 N N . VAL A 1 83 ? 13.095 -9.793 22.188 1.00 50.56 83 VAL A N 1
ATOM 697 C CA . VAL A 1 83 ? 13.350 -10.576 23.410 1.00 50.56 83 VAL A CA 1
ATOM 698 C C . VAL A 1 83 ? 12.152 -10.414 24.333 1.00 50.56 83 VAL A C 1
ATOM 700 O O . VAL A 1 83 ? 12.108 -9.518 25.170 1.00 50.56 83 VAL A O 1
ATOM 703 N N . GLY A 1 84 ? 11.134 -11.260 24.156 1.00 52.53 84 GLY A N 1
ATOM 704 C CA . GLY A 1 84 ? 9.971 -11.198 25.037 1.00 52.53 84 GLY A CA 1
ATOM 705 C C . GLY A 1 84 ? 8.762 -12.039 24.655 1.00 52.53 84 GLY A C 1
ATOM 706 O O . GLY A 1 84 ? 7.673 -11.485 24.595 1.00 52.53 84 GLY A O 1
ATOM 707 N N . SER A 1 85 ? 8.935 -13.349 24.444 1.00 47.81 85 SER A N 1
ATOM 708 C CA . SER A 1 85 ? 7.933 -14.363 24.831 1.00 47.81 85 SER A CA 1
ATOM 709 C C . SER A 1 85 ? 8.426 -15.780 24.510 1.00 47.81 85 SER A C 1
ATOM 711 O O . SER A 1 85 ? 8.125 -16.321 23.443 1.00 47.81 85 SER A O 1
ATOM 713 N N . GLN A 1 86 ? 9.162 -16.377 25.446 1.00 41.84 86 GLN A N 1
ATOM 714 C CA . GLN A 1 86 ? 9.076 -17.808 25.751 1.00 41.84 86 GLN A CA 1
ATOM 715 C C . GLN A 1 86 ? 8.921 -17.965 27.259 1.00 41.84 86 GLN A C 1
ATOM 717 O O . GLN A 1 86 ? 9.564 -17.175 27.987 1.00 41.84 86 GLN A O 1
#

InterPro domains:
  IPR036397 Ribonuclease H superfamily [G3DSA:3.30.420.10] (2-65)

Mean predicted aligned error: 11.3 Å

Foldseek 3Di:
DVVVCVVVVHDDDDLCNLCVVVVDHDDQDPCQPPPDPVDPDDDPNVVSNVVSVPPSVVVSCVSVVVDPDPVVVVVVVCVVVPPDDD

Organism: Perkinsus olseni (NCBI:txid32597)

Secondary structure (DSSP, 8-state):
-HHHHHHTT-----HHHHHHHTT------SS---S-TTSSS--HHHHHHHHHHHHHHHHHHHHTT-----HHHHHHHHHHH-----

Radius of gyration: 17.7 Å; Cα contacts (8 Å, |Δi|>4): 38; chains: 1; bounding box: 38×38×47 Å

Solvent-accessible surface area (backbone atoms only — not comparable to full-atom values): 5644 Å² total; per-residue (Å²): 115,75,64,63,39,50,78,69,71,50,75,90,76,47,74,67,55,52,29,49,76,71,72,42,84,82,86,63,69,93,74,50,72,85,66,68,82,88,47,101,67,74,54,72,60,43,52,53,43,54,50,50,69,57,51,51,56,55,53,45,30,55,75,68,71,71,55,90,69,65,66,79,64,50,58,57,55,53,60,70,73,66,74,85,88,132

Sequence (86 aa):
MHDEARDRGLQRYGLKGMCEDCGYAIYKPKNPNFFYWSRNFLKKSQIRYAAADAWFPLLVAGYWDVLDLDVDEMEDYVSHFWVGSQ

Nearest PDB structures (foldseek):
  6k1a-assembly1_A  TM=5.388E-01  e=3.951E-01  Homo sapiens
  6k18-assembly1_B  TM=6.233E-01  e=1.472E+00  Homo sapiens